Protein AF-A0A183CZS5-F1 (afdb_monomer_lite)

Secondary structure (DSSP, 8-state):
--HHHHHHHHHHHHHHGGG-S-EEEE--GGGHHHHHHHHHHHEET--S-EEEE--SS-TTSTT-THHHHHHHHHHHHHH----SEEEEETTEEEEGGG-EE--SSSS--EE-TTS--SEEESSSEEE-GGGS---SS----EE--------------TT--HHHHHHHH-

InterPro domains:
  IPR006034 Asparaginase/glutaminase-like [PIRSF001220] (1-166)
  IPR006034 Asparaginase/glutaminase-like [PS51732] (1-170)
  IPR006034 Asparaginase/glutaminase-like [PTHR11707] (1-168)
  IPR006034 Asparaginase/glutaminase-like [SM00870] (1-169)
  IPR027474 L-asparaginase, N-terminal [PF00710] (1-130)
  IPR027475 Asparaginase/glutaminase, active site 2 [PS00917] (22-32)
  IPR036152 Asparaginase/glutaminase-like superfamily [SSF53774] (1-166)
  IPR037152 L-asparaginase, N-terminal domain superfamily [G3DSA:3.40.50.1170] (1-148)

pLDDT: mean 95.43, std 3.82, range [72.31, 98.81]

Organism: NCBI:txid637853

Radius of gyration: 17.49 Å; chains: 1; bounding box: 46×47×40 Å

Sequence (170 aa):
MTFDDWIRIGTDIQKAYDWYDGFVVLHGTDTLAYTASALSFMFENLGKPVIITGAQIPVCETRSDGRDNLIGALIFAGSFDIPEVTVYFNNKLLRGNRSLKLDNSGLEAFDSPNMLPLAHMEISIKIMYESIYRSPTIQPFQVHENLCRNIGLLRIFPSISIDLVKKIFF

Structure (mmCIF, N/CA/C/O backbone):
data_AF-A0A183CZS5-F1
#
_entry.id   AF-A0A183CZS5-F1
#
loop_
_atom_site.group_PDB
_atom_site.id
_atom_site.type_symbol
_atom_site.label_atom_id
_atom_site.label_alt_id
_atom_site.label_comp_id
_atom_site.label_asym_id
_atom_site.label_entity_id
_atom_site.label_seq_id
_atom_site.pdbx_PDB_ins_code
_atom_site.Cartn_x
_atom_site.Cartn_y
_atom_site.Cartn_z
_atom_site.occupancy
_atom_site.B_iso_or_equiv
_atom_site.auth_seq_id
_atom_site.auth_comp_id
_atom_site.auth_asym_id
_atom_site.auth_atom_id
_atom_site.pdbx_PDB_model_num
ATOM 1 N N . MET A 1 1 ? -1.190 5.851 -10.519 1.00 88.81 1 MET A N 1
ATOM 2 C CA . MET A 1 1 ? -1.859 6.732 -9.541 1.00 88.81 1 MET A CA 1
ATOM 3 C C . MET A 1 1 ? -1.013 7.964 -9.290 1.00 88.81 1 MET A C 1
ATOM 5 O O . MET A 1 1 ? 0.202 7.890 -9.456 1.00 88.81 1 MET A O 1
ATOM 9 N N . THR A 1 2 ? -1.651 9.072 -8.931 1.00 93.44 2 THR A N 1
ATOM 10 C CA . THR A 1 2 ? -1.026 10.367 -8.623 1.00 93.44 2 THR A CA 1
ATOM 11 C C . THR A 1 2 ? -1.358 10.813 -7.192 1.00 93.44 2 THR A C 1
ATOM 13 O O . THR A 1 2 ? -2.058 10.114 -6.460 1.00 93.44 2 THR A O 1
ATOM 16 N N . PHE A 1 3 ? -0.878 11.998 -6.798 1.00 95.19 3 PHE A N 1
ATOM 17 C CA . PHE A 1 3 ? -1.187 12.620 -5.505 1.00 95.19 3 PHE A CA 1
ATOM 18 C C . PHE A 1 3 ? -2.692 12.742 -5.239 1.00 95.19 3 PHE A C 1
ATOM 20 O O . PHE A 1 3 ? -3.135 12.485 -4.124 1.00 95.19 3 PHE A O 1
ATOM 27 N N . ASP A 1 4 ? -3.478 13.097 -6.257 1.00 97.50 4 ASP A N 1
ATOM 28 C CA . ASP A 1 4 ? -4.919 13.315 -6.100 1.00 97.50 4 ASP A CA 1
ATOM 29 C C . ASP A 1 4 ? -5.659 11.999 -5.825 1.00 97.50 4 ASP A C 1
ATOM 31 O O . ASP A 1 4 ? -6.604 11.970 -5.037 1.00 97.50 4 ASP A O 1
ATOM 35 N N . ASP A 1 5 ? -5.187 10.888 -6.401 1.00 97.88 5 ASP A N 1
ATOM 36 C CA . ASP A 1 5 ? -5.733 9.562 -6.108 1.00 97.88 5 ASP A CA 1
ATOM 37 C C . ASP A 1 5 ? -5.451 9.152 -4.652 1.00 97.88 5 ASP A C 1
ATOM 39 O O . ASP A 1 5 ? -6.312 8.564 -3.996 1.00 97.88 5 ASP A O 1
ATOM 43 N N . TRP A 1 6 ? -4.261 9.470 -4.126 1.00 98.12 6 TRP A N 1
ATOM 44 C CA . TRP A 1 6 ? -3.912 9.207 -2.725 1.00 98.12 6 TRP A CA 1
ATOM 45 C C . TRP A 1 6 ? -4.751 10.046 -1.765 1.00 98.12 6 TRP A C 1
ATOM 47 O O . TRP A 1 6 ? -5.281 9.504 -0.798 1.00 98.12 6 TRP A O 1
ATOM 57 N N . ILE A 1 7 ? -4.930 11.338 -2.061 1.00 98.31 7 ILE A N 1
ATOM 58 C CA . ILE A 1 7 ? -5.813 12.239 -1.302 1.00 98.31 7 ILE A CA 1
ATOM 59 C C . ILE A 1 7 ? -7.246 11.707 -1.314 1.00 98.31 7 ILE A C 1
ATOM 61 O O . ILE A 1 7 ? -7.886 11.648 -0.265 1.00 98.31 7 ILE A O 1
ATOM 65 N N . ARG A 1 8 ? -7.740 11.234 -2.464 1.00 98.44 8 ARG A N 1
ATOM 66 C CA . ARG A 1 8 ? -9.068 10.616 -2.545 1.00 98.44 8 ARG A CA 1
ATOM 67 C C . ARG A 1 8 ? -9.186 9.403 -1.622 1.00 98.44 8 ARG A C 1
ATOM 69 O O . ARG A 1 8 ? -10.100 9.363 -0.810 1.00 98.44 8 ARG A O 1
ATOM 76 N N . ILE A 1 9 ? -8.244 8.457 -1.683 1.00 98.44 9 ILE A N 1
ATOM 77 C CA . ILE A 1 9 ? -8.260 7.282 -0.791 1.00 98.44 9 ILE A CA 1
ATOM 78 C C . ILE A 1 9 ? -8.223 7.711 0.679 1.00 98.44 9 ILE A C 1
ATOM 80 O O . ILE A 1 9 ? -8.997 7.205 1.490 1.00 98.44 9 ILE A O 1
ATOM 84 N N . GLY A 1 10 ? -7.335 8.645 1.027 1.00 98.31 10 GLY A N 1
ATOM 85 C CA . GLY A 1 10 ? -7.183 9.100 2.402 1.00 98.31 10 GLY A CA 1
ATOM 86 C C . GLY A 1 10 ? -8.435 9.777 2.949 1.00 98.31 10 GLY A C 1
ATOM 87 O O . GLY A 1 10 ? -8.875 9.454 4.049 1.00 98.31 10 GLY A O 1
ATOM 88 N N . THR A 1 11 ? -9.052 10.656 2.162 1.00 98.19 11 THR A N 1
ATOM 89 C CA . THR A 1 11 ? -10.291 11.347 2.546 1.00 98.19 11 THR A CA 1
ATOM 90 C C . THR A 1 11 ? -11.493 10.404 2.606 1.00 98.19 11 THR A C 1
ATOM 92 O O . THR A 1 11 ? -12.348 10.569 3.476 1.00 98.19 11 THR A O 1
ATOM 95 N N . ASP A 1 12 ? -11.566 9.390 1.742 1.00 98.44 12 ASP A N 1
ATOM 96 C CA . ASP A 1 12 ? -12.614 8.367 1.803 1.00 98.44 12 ASP A CA 1
ATOM 97 C C . ASP A 1 12 ? -12.495 7.521 3.082 1.00 98.44 12 ASP A C 1
ATOM 99 O O . ASP A 1 12 ? -13.493 7.313 3.775 1.00 98.44 12 ASP A O 1
ATOM 103 N N . ILE A 1 13 ? -11.274 7.114 3.454 1.00 98.50 13 ILE A N 1
ATOM 104 C CA . ILE A 1 13 ? -11.011 6.424 4.726 1.00 98.50 13 ILE A CA 1
ATOM 105 C C . ILE A 1 13 ? -11.345 7.331 5.913 1.00 98.50 13 ILE A C 1
ATOM 107 O O . ILE A 1 13 ? -11.999 6.878 6.847 1.00 98.50 13 ILE A O 1
ATOM 111 N N . GLN A 1 14 ? -10.969 8.612 5.874 1.00 98.25 14 GLN A N 1
ATOM 112 C CA . GLN A 1 14 ? -11.265 9.564 6.949 1.00 98.25 14 GLN A CA 1
ATOM 113 C C . GLN A 1 14 ? -12.767 9.717 7.200 1.00 98.25 14 GLN A C 1
ATOM 115 O O . GLN A 1 14 ? -13.206 9.665 8.346 1.00 98.25 14 GLN A O 1
ATOM 120 N N . LYS A 1 15 ? -13.573 9.850 6.140 1.00 98.31 15 LYS A N 1
ATOM 121 C CA . LYS A 1 15 ? -15.040 9.954 6.253 1.00 98.31 15 LYS A CA 1
ATOM 122 C C . LYS A 1 15 ? -15.670 8.695 6.845 1.00 98.31 15 LYS A C 1
ATOM 124 O O . LYS A 1 15 ? -16.675 8.780 7.544 1.00 98.31 15 LYS A O 1
ATOM 129 N N . ALA A 1 16 ? -15.095 7.537 6.540 1.00 98.12 16 ALA A N 1
ATOM 130 C CA . ALA A 1 16 ? -15.565 6.239 7.002 1.00 98.12 16 ALA A CA 1
ATOM 131 C C . ALA A 1 16 ? -14.935 5.815 8.342 1.00 98.12 16 ALA A C 1
ATOM 133 O O . ALA A 1 16 ? -15.291 4.762 8.870 1.00 98.12 16 ALA A O 1
ATOM 134 N N . TYR A 1 17 ? -14.013 6.607 8.900 1.0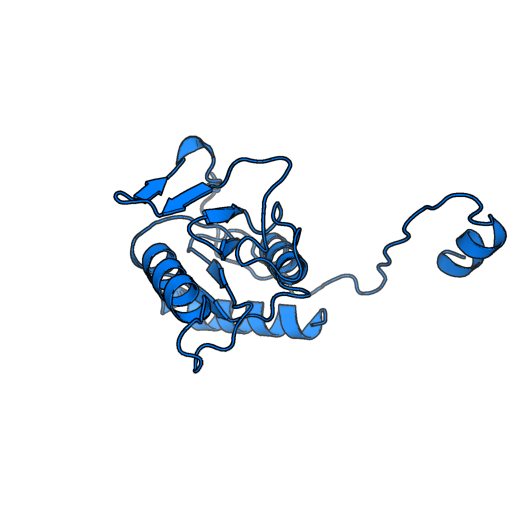0 97.94 17 TYR A N 1
ATOM 135 C CA . TYR A 1 17 ? -13.095 6.136 9.932 1.00 97.94 17 TYR A CA 1
ATOM 136 C C . TYR A 1 17 ? -13.803 5.641 11.189 1.00 97.94 17 TYR A C 1
ATOM 138 O O . TYR A 1 17 ? -13.448 4.589 11.703 1.00 97.94 17 TYR A O 1
ATOM 146 N N . ASP A 1 18 ? -14.847 6.332 11.644 1.00 97.25 18 ASP A N 1
ATOM 147 C CA . ASP A 1 18 ? -15.594 5.954 12.852 1.00 97.25 18 ASP A CA 1
ATOM 148 C C . ASP A 1 18 ? -16.589 4.801 12.634 1.00 97.25 18 ASP A C 1
ATOM 150 O O . ASP A 1 18 ? -17.093 4.233 13.598 1.00 97.25 18 ASP A O 1
ATOM 154 N N . TRP A 1 19 ? -16.859 4.430 11.380 1.00 97.94 19 TRP A N 1
ATOM 155 C CA . TRP A 1 19 ? -17.893 3.455 11.014 1.00 97.94 19 TRP A CA 1
ATOM 156 C C . TRP A 1 19 ? -17.357 2.032 10.830 1.00 97.94 19 TRP A C 1
ATOM 158 O O . TRP A 1 19 ? -18.142 1.087 10.823 1.00 97.94 19 TRP A O 1
ATOM 168 N N . TYR A 1 20 ? -16.042 1.875 10.661 1.00 97.94 20 TYR A N 1
ATOM 169 C CA . TYR A 1 20 ? -15.400 0.590 10.375 1.00 97.94 20 TYR A CA 1
ATOM 170 C C . TYR A 1 20 ? -14.178 0.371 11.260 1.00 97.94 20 TYR A C 1
ATOM 172 O O . TYR A 1 20 ? -13.485 1.322 11.612 1.00 97.94 20 TYR A O 1
ATOM 180 N N . ASP A 1 21 ? -13.880 -0.884 11.585 1.00 96.88 21 ASP A N 1
ATOM 181 C CA . ASP A 1 21 ? -12.744 -1.255 12.442 1.00 96.88 21 ASP A CA 1
ATOM 182 C C . ASP A 1 21 ? -11.424 -1.413 11.675 1.00 96.88 21 ASP A C 1
ATOM 184 O O . ASP A 1 21 ? -10.353 -1.362 12.272 1.00 96.88 21 ASP A O 1
ATOM 188 N N . GLY A 1 22 ? -11.487 -1.538 10.349 1.00 98.06 22 GLY A N 1
ATOM 189 C CA . GLY A 1 22 ? -10.334 -1.709 9.475 1.00 98.06 22 GLY A CA 1
ATOM 190 C C . GLY A 1 22 ? -10.689 -1.463 8.012 1.00 98.06 22 GLY A C 1
ATOM 191 O O . GLY A 1 22 ? -11.862 -1.449 7.633 1.00 98.06 22 GLY A O 1
ATOM 192 N N . PHE A 1 23 ? -9.669 -1.269 7.180 1.00 98.75 23 PHE A N 1
ATOM 193 C CA . PHE A 1 23 ? -9.824 -0.898 5.776 1.00 98.75 23 PHE A CA 1
ATOM 194 C C . PHE A 1 23 ? -9.003 -1.815 4.878 1.00 98.75 23 PHE A C 1
ATOM 196 O O . PHE A 1 23 ? -7.835 -2.086 5.153 1.00 98.75 23 PHE A O 1
ATOM 203 N N . VAL A 1 24 ? -9.594 -2.237 3.760 1.00 98.75 24 VAL A N 1
ATOM 204 C CA . VAL A 1 24 ? -8.882 -2.921 2.676 1.00 98.75 24 VAL A CA 1
ATOM 205 C C . VAL A 1 24 ? -8.954 -2.060 1.421 1.00 98.75 24 VAL A C 1
ATOM 207 O O . VAL A 1 24 ? -10.038 -1.681 0.982 1.00 98.75 24 VAL A O 1
ATOM 210 N N . VAL A 1 25 ? -7.797 -1.759 0.833 1.00 98.62 25 VAL A N 1
ATOM 211 C CA . VAL A 1 25 ? -7.670 -0.968 -0.394 1.00 98.62 25 VAL A CA 1
ATOM 212 C C . VAL A 1 25 ? -7.193 -1.877 -1.520 1.00 98.62 25 VAL A C 1
ATOM 214 O O . VAL A 1 25 ? -6.049 -2.334 -1.527 1.00 98.62 25 VAL A O 1
ATOM 217 N N . LEU A 1 26 ? -8.071 -2.124 -2.492 1.00 98.00 26 LEU A N 1
ATOM 218 C CA . LEU A 1 26 ? -7.714 -2.835 -3.717 1.00 98.00 26 LEU A CA 1
ATOM 219 C C . LEU A 1 26 ? -6.939 -1.911 -4.655 1.00 98.00 26 LEU A C 1
ATOM 221 O O . LEU A 1 26 ? -7.385 -0.806 -4.962 1.00 98.00 26 LEU A O 1
ATOM 225 N N . HIS A 1 27 ? -5.782 -2.370 -5.120 1.00 98.06 27 HIS A N 1
ATOM 226 C CA . HIS A 1 27 ? -4.851 -1.543 -5.872 1.00 98.06 27 HIS A CA 1
ATOM 227 C C . HIS A 1 27 ? -4.074 -2.363 -6.920 1.00 98.06 27 HIS A C 1
ATOM 229 O O . HIS A 1 27 ? -3.724 -3.520 -6.697 1.00 98.06 27 HIS A O 1
ATOM 235 N N . GLY A 1 28 ? -3.759 -1.758 -8.072 1.00 96.19 28 GLY A N 1
ATOM 236 C CA . GLY A 1 28 ? -2.907 -2.376 -9.102 1.00 96.19 28 GLY A CA 1
ATOM 237 C C . GLY A 1 28 ? -1.437 -2.474 -8.670 1.00 96.19 28 GLY A C 1
ATOM 238 O O . GLY A 1 28 ? -0.924 -1.577 -8.007 1.00 96.19 28 GLY A O 1
ATOM 239 N N . THR A 1 29 ? -0.715 -3.534 -9.030 1.00 96.56 29 THR A N 1
ATOM 240 C CA . THR A 1 29 ? 0.595 -3.814 -8.408 1.00 96.56 29 THR A CA 1
ATOM 241 C C . THR A 1 29 ? 1.691 -2.795 -8.757 1.00 96.56 29 THR A C 1
ATOM 243 O O . THR A 1 29 ? 2.572 -2.549 -7.940 1.00 96.56 29 THR A O 1
ATOM 246 N N . ASP A 1 30 ? 1.629 -2.134 -9.915 1.00 95.81 30 ASP A N 1
ATOM 247 C CA . ASP A 1 30 ? 2.714 -1.275 -10.426 1.00 95.81 30 ASP A CA 1
ATOM 248 C C . ASP A 1 30 ? 3.103 -0.105 -9.517 1.00 95.81 30 ASP A C 1
ATOM 250 O O . ASP A 1 30 ? 4.286 0.202 -9.380 1.00 95.81 30 ASP A O 1
ATOM 254 N N . THR A 1 31 ? 2.130 0.537 -8.866 1.00 97.00 31 THR A N 1
ATOM 255 C CA . THR A 1 31 ? 2.390 1.666 -7.951 1.00 97.00 31 THR A CA 1
ATOM 256 C C . THR A 1 31 ? 1.903 1.404 -6.530 1.00 97.00 31 THR A C 1
ATOM 258 O O . THR A 1 31 ? 1.765 2.341 -5.749 1.00 97.00 31 THR A O 1
ATOM 261 N N . LEU A 1 32 ? 1.639 0.142 -6.179 1.00 98.12 32 LEU A N 1
ATOM 262 C CA . LEU A 1 32 ? 1.081 -0.238 -4.879 1.00 98.12 32 LEU A CA 1
ATOM 263 C C . LEU A 1 32 ? 1.989 0.196 -3.723 1.00 98.12 32 LEU A C 1
ATOM 265 O O . LEU A 1 32 ? 1.523 0.850 -2.795 1.00 98.12 32 LEU A O 1
ATOM 269 N N . ALA A 1 33 ? 3.292 -0.085 -3.817 1.00 97.81 33 ALA A N 1
ATOM 270 C CA . ALA A 1 33 ? 4.268 0.299 -2.792 1.00 97.81 33 ALA A CA 1
ATOM 271 C C . ALA A 1 33 ? 4.372 1.829 -2.612 1.00 97.81 33 ALA A C 1
ATOM 273 O O . ALA A 1 33 ? 4.520 2.317 -1.489 1.00 97.81 33 ALA A O 1
ATOM 274 N N . TYR A 1 34 ? 4.230 2.596 -3.701 1.00 97.31 34 TYR A N 1
ATOM 275 C CA . TYR A 1 34 ? 4.185 4.061 -3.644 1.00 97.31 34 TYR A CA 1
ATOM 276 C C . TYR A 1 34 ? 2.947 4.548 -2.892 1.00 97.31 34 TYR A C 1
ATOM 278 O O . TYR A 1 34 ? 3.074 5.369 -1.988 1.00 97.31 34 TYR A O 1
ATOM 286 N N . THR A 1 35 ? 1.768 4.007 -3.210 1.00 98.38 35 THR A N 1
ATOM 287 C CA . THR A 1 35 ? 0.518 4.340 -2.513 1.00 98.38 35 THR A CA 1
ATOM 288 C C . THR A 1 35 ? 0.576 3.953 -1.035 1.00 98.38 35 THR A C 1
ATOM 290 O O . THR A 1 35 ? 0.214 4.760 -0.185 1.00 98.38 35 THR A O 1
ATOM 293 N N . ALA A 1 36 ? 1.096 2.767 -0.706 1.00 98.56 36 ALA A N 1
ATOM 294 C CA . ALA A 1 36 ? 1.266 2.325 0.679 1.00 98.56 36 ALA A CA 1
ATOM 295 C C . ALA A 1 36 ? 2.176 3.263 1.479 1.00 98.56 36 ALA A C 1
ATOM 297 O O . ALA A 1 36 ? 1.873 3.615 2.619 1.00 98.56 36 ALA A O 1
ATOM 298 N N . SER A 1 37 ? 3.269 3.709 0.860 1.00 98.31 37 SER A N 1
ATOM 299 C CA . SER A 1 37 ? 4.188 4.667 1.470 1.00 98.31 37 SER A CA 1
ATOM 300 C C . SER A 1 37 ? 3.539 6.040 1.645 1.00 98.31 37 SER A C 1
ATOM 302 O O . SER A 1 37 ? 3.614 6.604 2.731 1.00 98.31 37 SER A O 1
ATOM 304 N N . ALA A 1 38 ? 2.868 6.561 0.614 1.00 98.00 38 ALA A N 1
ATOM 305 C CA . ALA A 1 38 ? 2.195 7.856 0.667 1.00 98.00 38 ALA A CA 1
ATOM 306 C C . ALA A 1 38 ? 1.134 7.891 1.775 1.00 98.00 38 ALA A C 1
ATOM 308 O O . ALA A 1 38 ? 1.192 8.758 2.644 1.00 98.00 38 ALA A O 1
ATOM 309 N N . LEU A 1 39 ? 0.234 6.902 1.810 1.00 98.56 39 LEU A N 1
ATOM 310 C CA . LEU A 1 39 ? -0.801 6.810 2.840 1.00 98.56 39 LEU A CA 1
ATOM 311 C C . LEU A 1 39 ? -0.201 6.657 4.242 1.00 98.56 39 LEU A C 1
ATOM 313 O O . LEU A 1 39 ? -0.702 7.267 5.177 1.00 98.56 39 LEU A O 1
ATOM 317 N N . SER A 1 40 ? 0.908 5.923 4.394 1.00 98.31 40 SER A N 1
ATOM 318 C CA . SER A 1 40 ? 1.596 5.805 5.686 1.00 98.31 40 SER A CA 1
ATOM 319 C C . SER A 1 40 ? 2.084 7.144 6.245 1.00 98.31 40 SER A C 1
ATOM 321 O O . SER A 1 40 ? 2.175 7.261 7.462 1.00 98.31 40 SER A O 1
ATOM 323 N N . PHE A 1 41 ? 2.442 8.111 5.397 1.00 97.50 41 PHE A N 1
ATOM 324 C CA . PHE A 1 41 ? 2.821 9.458 5.839 1.00 97.50 41 PHE A CA 1
ATOM 325 C C . PHE A 1 41 ? 1.620 10.395 5.948 1.00 97.50 41 PHE A C 1
ATOM 327 O O . PHE A 1 41 ? 1.627 11.300 6.775 1.00 97.50 41 PHE A O 1
ATOM 334 N N . MET A 1 42 ? 0.597 10.197 5.116 1.00 98.19 42 MET A N 1
ATOM 335 C CA . MET A 1 42 ? -0.629 10.988 5.179 1.00 98.19 42 MET A CA 1
ATOM 336 C C . MET A 1 42 ? -1.441 10.696 6.441 1.00 98.19 42 MET A C 1
ATOM 338 O O . MET A 1 42 ? -2.129 11.588 6.923 1.00 98.19 42 MET A O 1
ATOM 342 N N . PHE A 1 43 ? -1.394 9.461 6.939 1.00 97.75 43 PHE A N 1
ATOM 343 C CA . PHE A 1 43 ? -2.181 8.981 8.070 1.00 97.75 43 PHE A CA 1
ATOM 344 C C . PHE A 1 43 ? -1.460 9.214 9.389 1.00 97.75 43 PHE A C 1
ATOM 346 O O . PHE A 1 43 ? -0.701 8.374 9.871 1.00 97.75 43 PHE A O 1
ATOM 353 N N . GLU A 1 44 ? -1.736 10.364 9.988 1.00 96.25 44 GLU A N 1
ATOM 354 C CA . GLU A 1 44 ? -1.239 10.710 11.309 1.00 96.25 44 GLU A CA 1
ATOM 355 C C . GLU A 1 44 ? -2.161 10.127 12.384 1.00 96.25 44 GLU A C 1
ATOM 357 O O . GLU A 1 44 ? -3.389 10.203 12.288 1.00 96.25 44 GLU A O 1
ATOM 362 N N . ASN A 1 45 ? -1.565 9.536 13.423 1.00 95.62 45 ASN A N 1
ATOM 363 C CA . ASN A 1 45 ? -2.287 8.881 14.521 1.00 95.62 45 ASN A CA 1
ATOM 364 C C . ASN A 1 45 ? -3.255 7.787 14.037 1.00 95.62 45 ASN A C 1
ATOM 366 O O . ASN A 1 45 ? -4.357 7.631 14.566 1.00 95.62 45 ASN A O 1
ATOM 370 N N . LEU A 1 46 ? -2.846 7.027 13.015 1.00 96.38 46 LEU A N 1
ATOM 371 C CA . LEU A 1 46 ? -3.587 5.849 12.582 1.00 96.38 46 LEU A CA 1
ATOM 372 C C . LEU A 1 46 ? -3.705 4.862 13.750 1.00 96.38 46 LEU A C 1
ATOM 374 O O . LEU A 1 46 ? -2.724 4.533 14.410 1.00 96.38 46 LEU A O 1
ATOM 378 N N . GLY A 1 47 ? -4.929 4.412 13.998 1.00 95.75 47 GLY A N 1
ATOM 379 C CA . GLY A 1 47 ? -5.291 3.505 15.088 1.00 95.75 47 GLY A CA 1
ATOM 380 C C . GLY A 1 47 ? -6.027 2.254 14.613 1.00 95.75 47 GLY A C 1
ATOM 381 O O . GLY A 1 47 ? -6.492 1.484 15.443 1.00 95.75 47 GLY A O 1
ATOM 382 N N . LYS A 1 48 ? -6.168 2.070 13.296 1.00 96.69 48 LYS A N 1
ATOM 383 C CA . LYS A 1 48 ? -6.902 0.969 12.659 1.00 96.69 48 LYS A CA 1
ATOM 384 C C . LYS A 1 48 ? -6.073 0.376 11.517 1.00 96.69 48 LYS A C 1
ATOM 386 O O . LYS A 1 48 ? -5.332 1.128 10.877 1.00 96.69 48 LYS A O 1
ATOM 391 N N . PRO A 1 49 ? -6.182 -0.931 11.229 1.00 98.12 49 PRO A N 1
ATOM 392 C CA . PRO A 1 49 ? -5.472 -1.541 10.114 1.00 98.12 49 PRO A CA 1
ATOM 393 C C . PRO A 1 49 ? -5.954 -0.989 8.775 1.00 98.12 49 PRO A C 1
ATOM 395 O O . PRO A 1 49 ? -7.150 -0.979 8.480 1.00 98.12 49 PRO A O 1
ATOM 398 N N . VAL A 1 50 ? -5.003 -0.574 7.938 1.00 98.69 50 VAL A N 1
ATOM 399 C CA . VAL A 1 50 ? -5.247 -0.248 6.531 1.00 98.69 50 VAL A CA 1
ATOM 400 C C . VAL A 1 50 ? -4.389 -1.170 5.683 1.00 98.69 50 VAL A C 1
ATOM 402 O O . VAL A 1 50 ? -3.163 -1.076 5.685 1.00 98.69 50 VAL A O 1
ATOM 405 N N . ILE A 1 51 ? -5.027 -2.073 4.948 1.00 98.81 51 ILE A N 1
ATOM 406 C CA . ILE A 1 51 ? -4.340 -3.132 4.212 1.00 98.81 51 ILE A CA 1
ATOM 407 C C . ILE A 1 51 ? -4.519 -2.907 2.726 1.00 98.81 51 ILE A C 1
ATOM 409 O O . ILE A 1 51 ? -5.624 -2.964 2.193 1.00 98.81 51 ILE A O 1
ATOM 413 N N . ILE A 1 52 ? -3.414 -2.659 2.041 1.00 98.75 52 ILE A N 1
ATOM 414 C CA . ILE A 1 52 ? -3.391 -2.525 0.593 1.00 98.75 52 ILE A CA 1
ATOM 415 C C . ILE A 1 52 ? -3.065 -3.885 -0.003 1.00 98.75 52 ILE A C 1
ATOM 417 O O . ILE A 1 52 ? -2.105 -4.548 0.395 1.00 98.75 52 ILE A O 1
ATOM 421 N N . THR A 1 53 ? -3.861 -4.310 -0.971 1.00 98.50 53 THR A N 1
ATOM 422 C CA . THR A 1 53 ? -3.632 -5.572 -1.666 1.00 98.50 53 THR A CA 1
ATOM 423 C C . THR A 1 53 ? -4.013 -5.464 -3.136 1.00 98.50 53 THR A C 1
ATOM 425 O O . THR A 1 53 ? -4.592 -4.475 -3.586 1.00 98.50 53 THR A O 1
ATOM 428 N N . GLY A 1 54 ? -3.648 -6.479 -3.904 1.00 96.81 54 GLY A N 1
ATOM 429 C CA . GLY A 1 54 ? -3.879 -6.547 -5.336 1.00 96.81 54 GLY A CA 1
ATOM 430 C C . GLY A 1 54 ? -3.709 -7.972 -5.837 1.00 96.81 54 GLY A C 1
ATOM 431 O O . GLY A 1 54 ? -3.720 -8.926 -5.061 1.00 96.81 54 GLY A O 1
ATOM 432 N N . ALA A 1 55 ? -3.535 -8.113 -7.144 1.00 96.88 55 ALA A N 1
ATOM 433 C CA . ALA A 1 55 ? -3.305 -9.401 -7.779 1.00 96.88 55 ALA A CA 1
ATOM 434 C C . ALA A 1 55 ? -2.431 -9.221 -9.018 1.00 96.88 55 ALA A C 1
ATOM 436 O O . ALA A 1 55 ? -2.533 -8.194 -9.694 1.00 96.88 55 ALA A O 1
ATOM 437 N N . GLN A 1 56 ? -1.607 -10.219 -9.325 1.00 93.94 56 GLN A N 1
ATOM 438 C CA . GLN A 1 56 ? -0.924 -10.305 -10.619 1.00 93.94 56 GLN A CA 1
ATOM 439 C C . GLN A 1 56 ? -1.851 -10.889 -11.689 1.00 93.94 56 GLN A C 1
ATOM 441 O O . GLN A 1 56 ? -1.766 -10.525 -12.860 1.00 93.94 56 GLN A O 1
ATOM 446 N N . ILE A 1 57 ? -2.768 -11.769 -11.282 1.00 93.75 57 ILE A N 1
ATOM 447 C CA . ILE A 1 57 ? -3.745 -12.409 -12.157 1.00 93.75 57 ILE A CA 1
ATOM 448 C C . ILE A 1 57 ? -5.149 -11.906 -11.779 1.00 93.75 57 ILE A C 1
ATOM 450 O O . ILE A 1 57 ? -5.522 -11.987 -10.606 1.00 93.75 57 ILE A O 1
ATOM 454 N N . PRO A 1 58 ? -5.974 -11.435 -12.734 1.00 92.06 58 PRO A N 1
ATOM 455 C CA . PRO A 1 58 ? -7.329 -10.956 -12.452 1.00 92.06 58 PRO A CA 1
ATOM 456 C C . PRO A 1 58 ? -8.171 -11.950 -11.639 1.00 92.06 58 PRO A C 1
ATOM 458 O O . PRO A 1 58 ? -8.162 -13.144 -11.917 1.00 92.06 58 PRO A O 1
ATOM 461 N N . VAL A 1 59 ? -8.947 -11.459 -10.666 1.00 90.06 59 VAL A N 1
ATOM 462 C CA . VAL A 1 59 ? -9.698 -12.289 -9.691 1.00 90.06 59 VAL A CA 1
ATOM 463 C C . VAL A 1 59 ? -10.707 -13.267 -10.319 1.00 90.06 59 VAL A C 1
ATOM 465 O O . VAL A 1 59 ? -11.071 -14.286 -9.719 1.00 90.06 59 VAL A O 1
ATOM 468 N N . CYS A 1 60 ? -11.168 -12.962 -11.534 1.00 89.44 60 CYS A N 1
ATOM 469 C CA . CYS A 1 60 ? -12.080 -13.801 -12.305 1.00 89.44 60 CYS A CA 1
ATOM 470 C C . CYS A 1 60 ? -11.414 -15.069 -12.861 1.00 89.44 60 CYS A C 1
ATOM 472 O O . CYS A 1 60 ? -12.115 -16.044 -13.128 1.00 89.44 60 CYS A O 1
ATOM 474 N N . GLU A 1 61 ? -10.087 -15.095 -12.978 1.00 91.19 61 GLU A N 1
ATOM 475 C CA . GLU A 1 61 ? -9.343 -16.240 -13.496 1.00 91.19 61 GLU A CA 1
ATOM 476 C C . GLU A 1 61 ? -9.229 -17.363 -12.459 1.00 91.19 61 GLU A C 1
ATOM 478 O O . GLU A 1 61 ? -9.103 -17.135 -11.254 1.00 91.19 61 GLU A O 1
ATOM 483 N N . THR A 1 62 ? -9.229 -18.615 -12.925 1.00 88.44 62 THR A N 1
ATOM 484 C CA . THR A 1 62 ? -9.210 -19.796 -12.041 1.00 88.44 62 THR A CA 1
ATOM 485 C C . THR A 1 62 ? -7.935 -19.897 -11.207 1.00 88.44 62 THR A C 1
ATOM 487 O O . THR A 1 62 ? -7.977 -20.369 -10.078 1.00 88.44 62 THR A O 1
ATOM 490 N N . ARG A 1 63 ? -6.802 -19.453 -11.758 1.00 90.19 63 ARG A N 1
ATOM 491 C CA . ARG A 1 63 ? -5.481 -19.527 -11.114 1.00 90.19 63 ARG A CA 1
ATOM 492 C C . ARG A 1 63 ? -5.081 -18.215 -10.427 1.00 90.19 63 ARG A C 1
ATOM 494 O O . ARG A 1 63 ? -3.893 -17.968 -10.259 1.00 90.19 63 ARG A O 1
ATOM 501 N N . SER A 1 64 ? -6.050 -17.354 -10.117 1.00 91.12 64 SER A N 1
ATOM 502 C CA . SER A 1 64 ? -5.782 -16.021 -9.579 1.00 91.12 64 SER A CA 1
ATOM 503 C C . SER A 1 64 ? -5.267 -16.051 -8.141 1.00 91.12 64 SER A C 1
ATOM 505 O O . SER A 1 64 ? -5.882 -16.667 -7.276 1.00 91.12 64 SER A O 1
ATOM 507 N N . ASP A 1 65 ? -4.203 -15.290 -7.887 1.00 94.00 65 ASP A N 1
ATOM 508 C CA . ASP A 1 65 ? -3.714 -14.932 -6.552 1.00 94.00 65 ASP A CA 1
ATOM 509 C C . ASP A 1 65 ? -4.611 -13.899 -5.850 1.00 94.00 65 ASP A C 1
ATOM 511 O O . ASP A 1 65 ? -4.577 -13.754 -4.630 1.00 94.00 65 ASP A O 1
ATOM 515 N N . GLY A 1 66 ? -5.463 -13.197 -6.602 1.00 94.62 66 GLY A N 1
ATOM 516 C CA . GLY A 1 66 ? -6.310 -12.126 -6.085 1.00 94.62 66 GLY A CA 1
ATOM 517 C C . GLY A 1 66 ? -7.345 -12.578 -5.061 1.00 94.62 66 GLY A C 1
ATOM 518 O O . GLY A 1 66 ? -7.704 -11.796 -4.184 1.00 94.62 66 GLY A O 1
ATOM 519 N N . ARG A 1 67 ? -7.817 -13.829 -5.138 1.00 94.62 67 ARG A N 1
ATOM 520 C CA . ARG A 1 67 ? -8.769 -14.375 -4.155 1.00 94.62 67 ARG A CA 1
ATOM 521 C C . ARG A 1 67 ? -8.102 -14.552 -2.797 1.00 94.62 67 ARG A C 1
ATOM 523 O O . ARG A 1 67 ? -8.617 -14.045 -1.804 1.00 94.62 67 ARG A O 1
ATOM 530 N N . ASP A 1 68 ? -6.945 -15.203 -2.780 1.00 94.81 68 ASP A N 1
ATOM 531 C CA . ASP A 1 68 ? -6.192 -15.473 -1.555 1.00 94.81 68 ASP A CA 1
ATOM 532 C C . ASP A 1 68 ? -5.669 -14.171 -0.939 1.00 94.81 68 ASP A C 1
ATOM 534 O O . ASP A 1 68 ? -5.812 -13.947 0.264 1.00 94.81 68 ASP A O 1
ATOM 538 N N . ASN A 1 69 ? -5.165 -13.259 -1.777 1.00 97.75 69 ASN A N 1
ATOM 539 C CA . ASN A 1 69 ? -4.735 -11.928 -1.358 1.00 97.75 69 ASN A CA 1
ATOM 540 C C . ASN A 1 69 ? -5.883 -11.124 -0.718 1.00 97.75 69 ASN A C 1
ATOM 542 O O . ASN A 1 69 ? -5.716 -10.557 0.362 1.00 97.75 69 ASN A O 1
ATOM 546 N N . LEU A 1 70 ? -7.071 -11.103 -1.333 1.00 97.38 70 LEU A N 1
ATOM 547 C CA . LEU A 1 70 ? -8.226 -10.394 -0.779 1.00 97.38 70 LEU A CA 1
ATOM 548 C C . LEU A 1 70 ? -8.713 -11.017 0.535 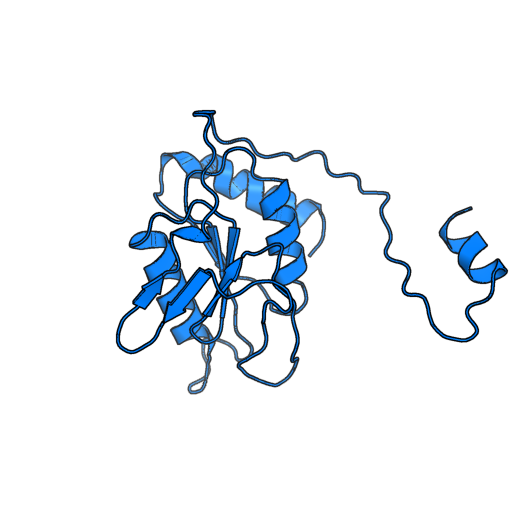1.00 97.38 70 LEU A C 1
ATOM 550 O O . LEU A 1 70 ? -8.968 -10.293 1.496 1.00 97.38 70 LEU A O 1
ATOM 554 N N . ILE A 1 71 ? -8.827 -12.345 0.595 1.00 97.00 71 ILE A N 1
ATOM 555 C CA . ILE A 1 71 ? -9.264 -13.048 1.807 1.00 97.00 71 ILE A CA 1
ATOM 556 C C . ILE A 1 71 ? -8.284 -12.782 2.952 1.00 97.00 71 ILE A C 1
ATOM 558 O O . ILE A 1 71 ? -8.712 -12.398 4.039 1.00 97.00 71 ILE A O 1
ATOM 562 N N . GLY A 1 72 ? -6.979 -12.920 2.713 1.00 97.88 72 GLY A N 1
ATOM 563 C CA . GLY A 1 72 ? -5.971 -12.653 3.734 1.00 97.88 72 GLY A CA 1
ATOM 564 C C . GLY A 1 72 ? -5.976 -11.193 4.193 1.00 97.88 72 GLY A C 1
ATOM 565 O O . GLY A 1 72 ? -5.930 -10.935 5.395 1.00 97.88 72 GLY A O 1
ATOM 566 N N . ALA A 1 73 ? -6.141 -10.234 3.276 1.00 98.38 73 ALA A N 1
ATOM 567 C CA . ALA A 1 73 ? -6.279 -8.824 3.636 1.00 98.38 73 ALA A CA 1
ATOM 568 C C . ALA A 1 73 ? -7.518 -8.564 4.512 1.00 98.38 73 ALA A C 1
ATOM 570 O O . ALA A 1 73 ? -7.427 -7.848 5.504 1.00 98.38 73 ALA A O 1
ATOM 571 N N . LEU A 1 74 ? -8.664 -9.179 4.208 1.00 98.31 74 LEU A N 1
ATOM 572 C CA . LEU A 1 74 ? -9.866 -9.064 5.042 1.00 98.31 74 LEU A CA 1
ATOM 573 C C . LEU A 1 74 ? -9.673 -9.692 6.429 1.00 98.31 74 LEU A C 1
ATOM 575 O O . LEU A 1 74 ? -10.094 -9.108 7.425 1.00 98.31 74 LEU A O 1
ATOM 579 N N . ILE A 1 75 ? -9.005 -10.848 6.509 1.00 98.00 75 ILE A N 1
ATOM 580 C CA . ILE A 1 75 ? -8.682 -11.504 7.784 1.00 98.00 75 ILE A CA 1
ATOM 581 C C . ILE A 1 75 ? -7.821 -10.581 8.648 1.00 98.00 75 ILE A C 1
ATOM 583 O O . ILE A 1 75 ? -8.149 -10.363 9.816 1.00 98.00 75 ILE A O 1
ATOM 587 N N . PHE A 1 76 ? -6.757 -10.003 8.079 1.00 98.19 76 PHE A N 1
ATOM 588 C CA . PHE A 1 76 ? -5.887 -9.092 8.817 1.00 98.19 76 PHE A CA 1
ATOM 589 C C . PHE A 1 76 ? -6.605 -7.809 9.244 1.00 98.19 76 PHE A C 1
ATOM 591 O O . PHE A 1 76 ? -6.439 -7.387 10.384 1.00 98.19 76 PHE A O 1
ATOM 598 N N . ALA A 1 77 ? -7.441 -7.232 8.378 1.00 98.12 77 ALA A N 1
ATOM 599 C CA . ALA A 1 77 ? -8.165 -6.001 8.682 1.00 98.12 77 ALA A CA 1
ATOM 600 C C . ALA A 1 77 ? -9.266 -6.196 9.737 1.00 98.12 77 ALA A C 1
ATOM 602 O O . ALA A 1 77 ? -9.538 -5.278 10.503 1.00 98.12 77 ALA A O 1
ATOM 603 N N . GLY A 1 78 ? -9.908 -7.369 9.771 1.00 97.00 78 GLY A N 1
ATOM 604 C CA . GLY A 1 78 ? -11.033 -7.643 10.670 1.00 97.00 78 GLY A CA 1
ATOM 605 C C . GLY A 1 78 ? -10.666 -8.340 11.980 1.00 97.00 78 GLY A C 1
ATOM 606 O O . GLY A 1 78 ? -11.432 -8.265 12.935 1.00 97.00 78 GLY A O 1
ATOM 607 N N . SER A 1 79 ? -9.529 -9.042 12.037 1.00 96.19 79 SER A N 1
ATOM 608 C CA . SER A 1 79 ? -9.201 -9.909 13.184 1.00 96.19 79 SER A CA 1
ATOM 609 C C . SER A 1 79 ? -8.021 -9.425 14.024 1.00 96.19 79 SER A C 1
ATOM 611 O O . SER A 1 79 ? -7.804 -9.962 15.109 1.00 96.19 79 SER A O 1
ATOM 613 N N . PHE A 1 80 ? -7.234 -8.457 13.542 1.00 96.00 80 PHE A N 1
ATOM 614 C CA . PHE A 1 80 ? -5.982 -8.077 14.191 1.00 96.00 80 PHE A CA 1
ATOM 615 C C . PHE A 1 80 ? -5.822 -6.566 14.327 1.00 96.00 80 PHE A C 1
ATOM 617 O O . PHE A 1 80 ? -5.995 -5.802 13.382 1.00 96.00 80 PHE A O 1
ATOM 624 N N . ASP A 1 81 ? -5.407 -6.150 15.519 1.00 94.25 81 ASP A N 1
ATOM 625 C CA . ASP A 1 81 ? -5.104 -4.759 15.835 1.00 94.25 81 ASP A CA 1
ATOM 626 C C . ASP A 1 81 ? -3.668 -4.409 15.405 1.00 94.25 81 ASP A C 1
ATOM 628 O O . ASP A 1 81 ? -2.705 -4.550 16.169 1.00 94.25 81 ASP A O 1
ATOM 632 N N . ILE A 1 82 ? -3.531 -4.014 14.137 1.00 97.12 82 ILE A N 1
ATOM 633 C CA . ILE A 1 82 ? -2.276 -3.587 13.506 1.00 97.12 82 ILE A CA 1
ATOM 634 C C . ILE A 1 82 ? -2.491 -2.166 12.962 1.00 97.12 82 ILE A C 1
ATOM 636 O O . ILE A 1 82 ? -2.916 -2.029 11.817 1.00 97.12 82 ILE A O 1
ATOM 640 N N . PRO A 1 83 ? -2.241 -1.104 13.750 1.00 96.81 83 PRO A N 1
ATOM 641 C CA . PRO A 1 83 ? -2.592 0.278 13.402 1.00 96.81 83 PRO A CA 1
ATOM 642 C C . PRO A 1 83 ? -1.606 0.905 12.399 1.00 96.81 83 PRO A C 1
ATOM 644 O O . PRO A 1 83 ? -0.992 1.940 12.644 1.00 96.81 83 PRO A O 1
ATOM 647 N N . GLU A 1 84 ? -1.420 0.251 11.255 1.00 98.25 84 GLU A N 1
ATOM 648 C CA . GLU A 1 84 ? -0.463 0.638 10.224 1.00 98.25 84 GLU A CA 1
ATOM 649 C C . GLU A 1 84 ? -1.054 0.509 8.821 1.00 98.25 84 GLU A C 1
ATOM 651 O O . GLU A 1 84 ? -1.934 -0.316 8.558 1.00 98.25 84 GLU A O 1
ATOM 656 N N . VAL A 1 85 ? -0.495 1.284 7.887 1.00 98.62 85 VAL A N 1
ATOM 657 C CA . VAL A 1 85 ? -0.667 1.013 6.459 1.00 98.62 85 VAL A CA 1
ATOM 658 C C . VAL A 1 85 ? 0.249 -0.143 6.080 1.00 98.62 85 VAL A C 1
ATOM 660 O O . VAL A 1 85 ? 1.475 -0.046 6.173 1.00 98.62 85 VAL A O 1
ATOM 663 N N . THR A 1 86 ? -0.344 -1.242 5.636 1.00 98.75 86 THR A N 1
ATOM 664 C CA . THR A 1 86 ? 0.352 -2.488 5.313 1.00 98.75 86 THR A CA 1
ATOM 665 C C . THR A 1 86 ? 0.077 -2.922 3.883 1.00 98.75 86 THR A C 1
ATOM 667 O O . THR A 1 86 ? -0.885 -2.487 3.252 1.00 98.75 86 THR A O 1
ATOM 670 N N . VAL A 1 87 ? 0.952 -3.772 3.354 1.00 98.81 87 VAL A N 1
ATOM 671 C CA . VAL A 1 87 ? 0.762 -4.453 2.075 1.00 98.81 87 VAL A CA 1
ATOM 672 C C . VAL A 1 87 ? 0.627 -5.935 2.351 1.00 98.81 87 VAL A C 1
ATOM 674 O O . VAL A 1 87 ? 1.533 -6.531 2.931 1.00 98.81 87 VAL A O 1
ATOM 677 N N . TYR A 1 88 ? -0.483 -6.526 1.928 1.00 98.56 88 TYR A N 1
ATOM 678 C CA . TYR A 1 88 ? -0.678 -7.965 2.021 1.00 98.56 88 TYR A CA 1
ATOM 679 C C . TYR A 1 88 ? -0.557 -8.609 0.643 1.00 98.56 88 TYR A C 1
ATOM 681 O O . TYR A 1 88 ? -1.316 -8.272 -0.270 1.00 98.56 88 TYR A O 1
ATOM 689 N N . PHE A 1 89 ? 0.409 -9.515 0.493 1.00 97.75 89 PHE A N 1
ATOM 690 C CA . PHE A 1 89 ? 0.657 -10.234 -0.755 1.00 97.75 89 PHE A CA 1
ATOM 691 C C . PHE A 1 89 ? 1.339 -11.572 -0.478 1.00 97.75 89 PHE A C 1
ATOM 693 O O . PHE A 1 89 ? 2.276 -11.624 0.322 1.00 97.75 89 PHE A O 1
ATOM 700 N N . ASN A 1 90 ? 0.902 -12.634 -1.162 1.00 96.19 90 ASN A N 1
ATOM 701 C CA . ASN A 1 90 ? 1.534 -13.958 -1.121 1.00 96.19 90 ASN A CA 1
ATOM 702 C C . ASN A 1 90 ? 1.867 -14.407 0.316 1.00 96.19 90 ASN A C 1
ATOM 704 O O . ASN A 1 90 ? 3.024 -14.627 0.676 1.00 96.19 90 ASN A O 1
ATOM 708 N N . ASN A 1 91 ? 0.839 -14.469 1.166 1.00 97.31 91 ASN A N 1
ATOM 709 C CA . ASN A 1 91 ? 0.926 -14.910 2.561 1.00 97.31 91 ASN A CA 1
ATOM 710 C C . ASN A 1 91 ? 1.822 -14.065 3.487 1.00 97.31 91 ASN A C 1
ATOM 712 O O . ASN A 1 91 ? 2.069 -14.472 4.623 1.00 97.31 91 ASN A O 1
ATOM 716 N N . LYS A 1 92 ? 2.284 -12.885 3.060 1.00 98.00 92 LYS A N 1
ATOM 717 C CA . LYS A 1 92 ? 3.083 -11.961 3.878 1.00 98.00 92 LYS A CA 1
ATOM 718 C C . LYS A 1 92 ? 2.327 -10.656 4.105 1.00 98.00 92 LYS A C 1
ATOM 720 O O . LYS A 1 92 ? 1.797 -10.069 3.163 1.00 98.00 92 LYS A O 1
ATOM 725 N N . LEU A 1 93 ? 2.336 -10.174 5.346 1.00 98.50 93 LEU A N 1
ATOM 726 C CA . LEU A 1 93 ? 1.916 -8.820 5.698 1.00 98.50 93 LEU A CA 1
ATOM 727 C C . LEU A 1 93 ? 3.163 -7.952 5.883 1.00 98.50 93 LEU A C 1
ATOM 729 O O . LEU A 1 93 ? 3.945 -8.152 6.809 1.00 98.50 93 LEU A O 1
ATOM 733 N N . LEU A 1 94 ? 3.365 -6.991 4.991 1.00 98.56 94 LEU A N 1
ATOM 734 C CA . LEU A 1 94 ? 4.521 -6.100 4.966 1.00 98.56 94 LEU A CA 1
ATOM 735 C C . LEU A 1 94 ? 4.129 -4.720 5.498 1.00 98.56 94 LEU A C 1
ATOM 737 O O . LEU A 1 94 ? 3.032 -4.234 5.222 1.00 98.56 94 LEU A O 1
ATOM 741 N N . ARG A 1 95 ? 5.043 -4.033 6.190 1.00 98.62 95 ARG A N 1
ATOM 742 C CA . ARG A 1 95 ? 4.869 -2.604 6.486 1.00 98.62 95 ARG A CA 1
ATOM 743 C C . ARG A 1 95 ? 4.874 -1.817 5.173 1.00 98.62 95 ARG A C 1
ATOM 745 O O . ARG A 1 95 ? 5.816 -1.932 4.389 1.00 98.62 95 ARG A O 1
ATOM 752 N N . GLY A 1 96 ? 3.850 -0.998 4.937 1.00 98.19 96 GLY A N 1
ATOM 753 C CA . GLY A 1 96 ? 3.612 -0.359 3.640 1.00 98.19 96 GLY A CA 1
ATOM 754 C C . GLY A 1 96 ? 4.788 0.482 3.150 1.00 98.19 96 GLY A C 1
ATOM 755 O O . GLY A 1 96 ? 5.280 0.267 2.043 1.00 98.19 96 GLY A O 1
ATOM 756 N N . ASN A 1 97 ? 5.321 1.344 4.019 1.00 98.12 97 ASN A N 1
ATOM 757 C CA . ASN A 1 97 ? 6.478 2.203 3.736 1.00 98.12 97 ASN A CA 1
ATOM 758 C C . ASN A 1 97 ? 7.846 1.481 3.700 1.00 98.12 97 ASN A C 1
ATOM 760 O O . ASN A 1 97 ? 8.882 2.124 3.529 1.00 98.12 97 ASN A O 1
ATOM 764 N N . ARG A 1 98 ? 7.869 0.153 3.876 1.00 98.12 98 ARG A N 1
ATOM 765 C CA . ARG A 1 98 ? 9.061 -0.700 3.716 1.00 98.12 98 ARG A CA 1
ATOM 766 C C . ARG A 1 98 ? 8.944 -1.680 2.551 1.00 98.12 98 ARG A C 1
ATOM 768 O O . ARG A 1 98 ? 9.927 -2.341 2.226 1.00 98.12 98 ARG A O 1
ATOM 775 N N . SER A 1 99 ? 7.769 -1.763 1.932 1.00 97.50 99 SER A N 1
ATOM 776 C CA . SER A 1 99 ? 7.503 -2.675 0.825 1.00 97.50 99 SER A CA 1
ATOM 777 C C . SER A 1 99 ? 8.080 -2.166 -0.499 1.00 97.50 99 SER A C 1
ATOM 779 O O . SER A 1 99 ? 8.133 -0.963 -0.759 1.00 97.50 99 SER A O 1
ATOM 781 N N . LEU A 1 100 ? 8.494 -3.096 -1.357 1.00 97.12 100 LEU A N 1
ATOM 782 C CA . LEU A 1 100 ? 8.947 -2.843 -2.720 1.00 97.12 100 LEU A CA 1
ATOM 783 C C . LEU A 1 100 ? 8.402 -3.936 -3.645 1.00 97.12 100 LEU A C 1
ATOM 785 O O . LEU A 1 100 ? 8.336 -5.101 -3.254 1.00 97.12 100 LEU A O 1
ATOM 789 N N . LYS A 1 101 ? 8.045 -3.568 -4.880 1.00 96.94 101 LYS A N 1
ATOM 790 C CA . LYS A 1 101 ? 7.770 -4.545 -5.939 1.00 96.94 101 LYS A CA 1
ATOM 791 C C . LYS A 1 101 ? 9.105 -5.083 -6.464 1.00 96.94 101 LYS A C 1
ATOM 793 O O . LYS A 1 101 ? 9.879 -4.322 -7.043 1.00 96.94 101 LYS A O 1
ATOM 798 N N . LEU A 1 102 ? 9.385 -6.360 -6.220 1.00 94.50 102 LEU A N 1
ATOM 799 C CA . LEU A 1 102 ? 10.621 -7.029 -6.640 1.00 94.50 102 LEU A CA 1
ATOM 800 C C . LEU A 1 102 ? 10.450 -7.830 -7.931 1.00 94.50 102 LEU A C 1
ATOM 802 O O . LEU A 1 102 ? 11.409 -7.959 -8.690 1.00 94.50 102 LEU A O 1
ATOM 806 N N . ASP A 1 103 ? 9.246 -8.338 -8.190 1.00 92.12 103 ASP A N 1
ATOM 807 C CA . ASP A 1 103 ? 8.962 -9.191 -9.341 1.00 92.12 103 ASP A CA 1
ATOM 808 C C . ASP A 1 103 ? 7.721 -8.691 -10.100 1.00 92.12 103 ASP A C 1
ATOM 810 O O . ASP A 1 103 ? 6.717 -8.272 -9.520 1.00 92.12 103 ASP A O 1
ATOM 814 N N . ASN A 1 104 ? 7.808 -8.71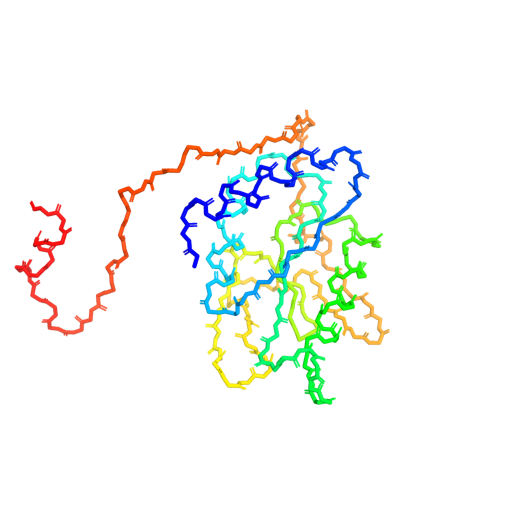3 -11.429 1.00 89.25 104 ASN A N 1
ATOM 815 C CA . ASN A 1 104 ? 6.728 -8.326 -12.333 1.00 89.25 104 ASN A CA 1
ATOM 816 C C . ASN A 1 104 ? 5.938 -9.523 -12.880 1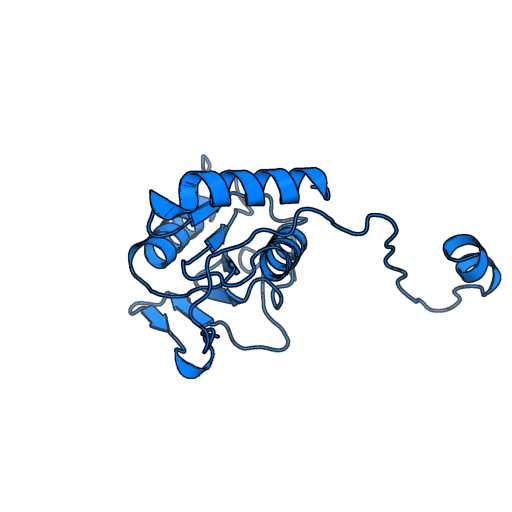.00 89.25 104 ASN A C 1
ATOM 818 O O . ASN A 1 1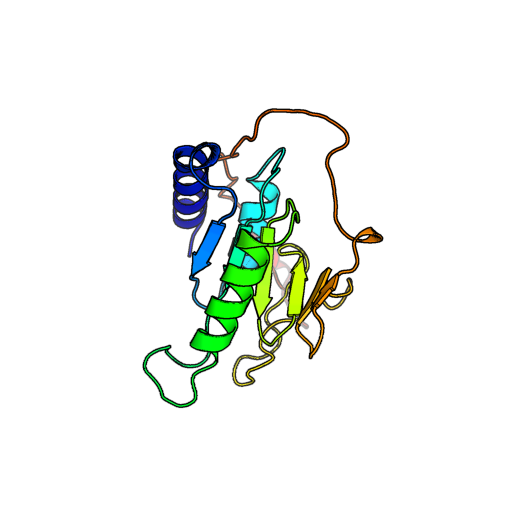04 ? 4.870 -9.312 -13.441 1.00 89.25 104 ASN A O 1
ATOM 822 N N . SER A 1 105 ? 6.450 -10.746 -12.740 1.00 86.88 105 SER A N 1
ATOM 823 C CA . SER A 1 105 ? 5.856 -11.972 -13.291 1.00 86.88 105 SER A CA 1
ATOM 824 C C . SER A 1 105 ? 5.515 -12.999 -12.212 1.00 86.88 105 SER A C 1
ATOM 826 O O . SER A 1 105 ? 4.516 -13.705 -12.334 1.00 86.88 105 SER A O 1
ATOM 828 N N . GLY A 1 106 ? 6.331 -13.096 -11.161 1.00 89.62 106 GLY A N 1
ATOM 829 C CA . GLY A 1 106 ? 6.091 -13.987 -10.030 1.00 89.62 106 GLY A CA 1
ATOM 830 C C . GLY A 1 106 ? 4.908 -13.556 -9.157 1.00 89.62 106 GLY A C 1
ATOM 831 O O . GLY A 1 106 ? 4.559 -12.374 -9.081 1.00 89.62 106 GLY A O 1
ATOM 832 N N . LEU A 1 107 ? 4.309 -14.535 -8.466 1.00 89.81 107 LEU A N 1
ATOM 833 C CA . LEU A 1 107 ? 3.274 -14.300 -7.447 1.00 89.81 107 LEU A CA 1
ATOM 834 C C . LEU A 1 107 ? 3.857 -13.680 -6.170 1.00 89.81 107 LEU A C 1
ATOM 836 O O . LEU A 1 107 ? 3.184 -12.917 -5.481 1.00 89.81 107 LEU A O 1
ATOM 840 N N . GLU A 1 108 ? 5.140 -13.926 -5.895 1.00 92.56 108 GLU A N 1
ATOM 841 C CA . GLU A 1 108 ? 5.901 -13.269 -4.827 1.00 92.56 108 GLU A CA 1
ATOM 842 C C . GLU A 1 108 ? 6.350 -11.859 -5.257 1.00 92.56 108 GLU A C 1
ATOM 844 O O . GLU A 1 108 ? 7.527 -11.511 -5.228 1.00 92.56 108 GLU A O 1
ATOM 849 N N . ALA A 1 109 ? 5.399 -11.039 -5.710 1.00 93.94 109 ALA A N 1
ATOM 850 C CA . ALA A 1 109 ? 5.682 -9.762 -6.361 1.00 93.94 109 ALA A CA 1
ATOM 851 C C . ALA A 1 109 ? 6.274 -8.704 -5.414 1.00 93.94 109 ALA A C 1
ATOM 853 O O . ALA A 1 109 ? 6.992 -7.808 -5.864 1.00 93.94 109 ALA A O 1
ATOM 854 N N . PHE A 1 110 ? 5.976 -8.795 -4.114 1.00 97.38 110 PHE A N 1
ATOM 855 C CA . PHE A 1 110 ? 6.367 -7.810 -3.107 1.00 97.38 110 PHE A CA 1
ATOM 856 C C . PHE A 1 110 ? 7.217 -8.409 -1.992 1.00 97.38 110 PHE A C 1
ATOM 858 O O . PHE A 1 110 ? 6.982 -9.526 -1.518 1.00 97.38 110 PHE A O 1
ATOM 865 N N . ASP A 1 111 ? 8.164 -7.604 -1.517 1.00 96.88 111 ASP A N 1
ATOM 866 C CA . ASP A 1 111 ? 8.942 -7.918 -0.328 1.00 96.88 111 ASP A CA 1
ATOM 867 C C . ASP A 1 111 ? 9.406 -6.663 0.419 1.00 96.88 111 ASP A C 1
ATOM 869 O O . ASP A 1 111 ? 9.191 -5.536 -0.035 1.00 96.88 111 ASP A O 1
ATOM 873 N N . SER A 1 112 ? 10.038 -6.860 1.575 1.00 96.94 112 SER A N 1
ATOM 874 C CA . SER A 1 112 ? 10.593 -5.795 2.413 1.00 96.94 112 SER A CA 1
ATOM 875 C C . SER A 1 112 ? 12.082 -6.061 2.695 1.00 96.94 112 SER A C 1
ATOM 877 O O . SER A 1 112 ? 12.426 -6.702 3.686 1.00 96.94 112 SER A O 1
ATOM 879 N N . PRO A 1 113 ? 13.004 -5.570 1.844 1.00 94.75 113 PRO A N 1
ATOM 880 C CA . PRO A 1 113 ? 14.418 -5.963 1.900 1.00 94.75 113 PRO A CA 1
ATOM 881 C C . PRO A 1 113 ? 15.143 -5.613 3.207 1.00 94.75 113 PRO A C 1
ATOM 883 O O . PRO A 1 113 ? 16.101 -6.276 3.583 1.00 94.75 113 PRO A O 1
ATOM 886 N N . ASN A 1 114 ? 14.704 -4.552 3.891 1.00 95.81 114 ASN A N 1
ATOM 887 C CA . ASN A 1 114 ? 15.388 -3.994 5.064 1.00 95.81 114 ASN A CA 1
ATOM 888 C C . ASN A 1 114 ? 14.566 -4.109 6.357 1.00 95.81 114 ASN A C 1
ATOM 890 O O . ASN A 1 114 ? 14.890 -3.461 7.351 1.00 95.81 114 ASN A O 1
ATOM 894 N N . MET A 1 115 ? 13.467 -4.865 6.343 1.00 95.62 115 MET A N 1
ATOM 895 C CA . MET A 1 115 ? 12.631 -5.097 7.520 1.00 95.62 115 MET A CA 1
ATOM 896 C C . MET A 1 115 ? 11.847 -6.396 7.346 1.00 95.62 115 MET A C 1
ATOM 898 O O . MET A 1 115 ? 11.260 -6.612 6.292 1.00 95.62 115 MET A O 1
ATOM 902 N N . LEU A 1 116 ? 11.792 -7.233 8.380 1.00 96.50 116 LEU A N 1
ATOM 903 C CA . LEU A 1 116 ? 11.022 -8.476 8.327 1.00 96.50 116 LEU A CA 1
ATOM 904 C C . LEU A 1 116 ? 9.502 -8.207 8.174 1.00 96.50 116 LEU A C 1
ATOM 906 O O . LEU A 1 116 ? 9.018 -7.182 8.668 1.00 96.50 116 LEU A O 1
ATOM 910 N N . PRO A 1 117 ? 8.738 -9.108 7.523 1.00 97.56 117 PRO A N 1
ATOM 911 C CA . PRO A 1 117 ? 7.278 -9.003 7.414 1.00 97.56 117 PRO A CA 1
ATOM 912 C C . PRO A 1 117 ? 6.590 -8.961 8.780 1.00 97.56 117 PRO A C 1
ATOM 914 O O . PRO A 1 117 ? 6.855 -9.812 9.615 1.00 97.56 117 PRO A O 1
ATOM 917 N N . LEU A 1 118 ? 5.649 -8.041 8.997 1.00 98.00 118 LEU A N 1
ATOM 918 C CA . LEU A 1 118 ? 4.905 -7.923 10.260 1.00 98.00 118 LEU A CA 1
ATOM 919 C C . LEU A 1 118 ? 4.130 -9.199 10.617 1.00 98.00 118 LEU A C 1
ATOM 921 O O . LEU A 1 118 ? 3.937 -9.490 11.799 1.00 98.00 118 LEU A O 1
ATOM 925 N N . ALA A 1 119 ? 3.686 -9.951 9.608 1.00 97.94 119 ALA A N 1
ATOM 926 C CA . ALA A 1 119 ? 3.040 -11.238 9.805 1.00 97.94 119 ALA A CA 1
ATOM 927 C C . ALA A 1 119 ? 3.235 -12.198 8.624 1.00 97.94 119 ALA A C 1
ATOM 929 O O . ALA A 1 119 ? 3.428 -11.778 7.480 1.00 97.94 119 ALA A O 1
ATOM 930 N N . HIS A 1 120 ? 3.101 -13.490 8.916 1.00 97.62 120 HIS A N 1
ATOM 931 C CA . HIS A 1 120 ? 3.052 -14.579 7.946 1.00 97.62 120 HIS A CA 1
ATOM 932 C C . HIS A 1 120 ? 1.753 -15.375 8.107 1.00 97.62 120 HIS A C 1
ATOM 934 O O . HIS A 1 120 ? 1.391 -15.787 9.214 1.00 97.62 120 HIS A O 1
ATOM 940 N N . MET A 1 121 ? 1.059 -15.606 6.994 1.00 95.81 121 MET A N 1
ATOM 941 C CA . MET A 1 121 ? -0.132 -16.448 6.918 1.00 95.81 121 MET A CA 1
ATOM 942 C C . MET A 1 121 ? 0.276 -17.876 6.538 1.00 95.81 121 MET A C 1
ATOM 944 O O . MET A 1 121 ? 0.277 -18.253 5.371 1.00 95.81 121 MET A O 1
ATOM 948 N N . GLU A 1 122 ? 0.679 -18.655 7.538 1.00 92.25 122 GLU A N 1
ATOM 949 C CA . GLU A 1 122 ? 0.934 -20.094 7.399 1.00 92.25 122 GLU A CA 1
ATOM 950 C C . GLU A 1 122 ? -0.307 -20.895 7.852 1.00 92.25 122 GLU A C 1
ATOM 952 O O . GLU A 1 122 ? -1.408 -20.353 7.921 1.00 92.25 122 GLU A O 1
ATOM 957 N N . ILE A 1 123 ? -0.144 -22.178 8.214 1.00 91.19 123 ILE A N 1
ATOM 958 C CA . ILE A 1 123 ? -1.202 -22.978 8.871 1.00 91.19 123 ILE A CA 1
ATOM 959 C C . ILE A 1 123 ? -1.758 -22.232 10.095 1.00 91.19 123 ILE A C 1
ATOM 961 O O . ILE A 1 123 ? -2.963 -22.214 10.335 1.00 91.19 123 ILE A O 1
ATOM 965 N N . SER A 1 124 ? -0.864 -21.603 10.859 1.00 93.62 124 SER A N 1
ATOM 966 C CA . SER A 1 124 ? -1.186 -20.653 11.919 1.00 93.62 124 SER A CA 1
ATOM 967 C C . SER A 1 124 ? -0.675 -19.270 11.532 1.00 93.62 124 SER A C 1
ATOM 969 O O . SER A 1 124 ? 0.470 -19.145 11.090 1.00 93.62 124 SER A O 1
ATOM 971 N N . ILE A 1 125 ? -1.474 -18.232 11.768 1.00 96.44 125 ILE A N 1
ATOM 972 C CA . ILE A 1 125 ? -1.049 -16.846 11.554 1.00 96.44 125 ILE A CA 1
ATOM 973 C C . ILE A 1 125 ? 0.012 -16.485 12.601 1.00 96.44 125 ILE A C 1
ATOM 975 O O . ILE A 1 125 ? -0.239 -16.573 13.803 1.00 96.44 125 ILE A O 1
ATOM 979 N N . LYS A 1 126 ? 1.200 -16.082 12.144 1.00 96.94 126 LYS A N 1
ATOM 980 C CA . LYS A 1 126 ? 2.310 -15.630 12.994 1.00 96.94 126 LYS A CA 1
ATOM 981 C C . LYS A 1 126 ? 2.465 -14.124 12.856 1.00 96.94 126 LYS A C 1
ATOM 983 O O . LYS A 1 126 ? 2.703 -13.650 11.750 1.00 96.94 126 LYS A O 1
ATOM 988 N N . ILE A 1 127 ? 2.359 -13.389 13.960 1.00 97.00 127 ILE A N 1
ATOM 989 C CA . ILE A 1 127 ? 2.482 -11.923 13.998 1.00 97.00 127 ILE A CA 1
ATOM 990 C C . ILE A 1 127 ? 3.670 -11.549 14.876 1.00 97.00 127 ILE A C 1
ATOM 992 O O . ILE A 1 127 ? 3.812 -12.072 15.978 1.00 97.00 127 ILE A O 1
ATOM 996 N N . MET A 1 128 ? 4.501 -10.626 14.398 1.00 96.44 128 MET A N 1
ATOM 997 C CA . MET A 1 128 ? 5.620 -10.065 15.156 1.00 96.44 128 MET A CA 1
ATOM 998 C C . MET A 1 128 ? 5.181 -8.773 15.846 1.00 96.44 128 MET A C 1
ATOM 1000 O O . MET A 1 128 ? 5.451 -7.670 15.361 1.00 96.44 128 MET A O 1
ATOM 1004 N N . TYR A 1 129 ? 4.470 -8.901 16.967 1.00 94.69 129 TYR A N 1
ATOM 1005 C CA . TYR A 1 129 ? 3.895 -7.760 17.687 1.00 94.69 129 TYR A CA 1
ATOM 1006 C C . TYR A 1 129 ? 4.943 -6.734 18.132 1.00 94.69 129 TYR A C 1
ATOM 1008 O O . TYR A 1 129 ? 4.656 -5.542 18.160 1.00 94.69 129 TYR A O 1
ATOM 1016 N N . GLU A 1 130 ? 6.170 -7.172 18.403 1.00 94.12 130 GLU A N 1
ATOM 1017 C CA . GLU A 1 130 ? 7.296 -6.322 18.796 1.00 94.12 130 GLU A CA 1
ATOM 1018 C C . GLU A 1 130 ? 7.742 -5.380 17.669 1.00 94.12 130 GLU A C 1
ATOM 1020 O O . GLU A 1 130 ? 8.364 -4.351 17.924 1.00 94.12 130 GLU A O 1
ATOM 1025 N N . SER A 1 131 ? 7.436 -5.728 16.416 1.00 94.62 131 SER A N 1
ATOM 1026 C CA . SER A 1 131 ? 7.755 -4.906 15.245 1.00 94.62 131 SER A CA 1
ATOM 1027 C C . SER A 1 131 ? 6.659 -3.894 14.911 1.00 94.62 131 SER A C 1
ATOM 1029 O O . SER A 1 131 ? 6.917 -2.980 14.122 1.00 94.62 131 SER A O 1
ATOM 1031 N N . ILE A 1 132 ? 5.456 -4.044 15.480 1.00 95.62 132 ILE A N 1
ATOM 1032 C CA . ILE A 1 132 ? 4.301 -3.185 15.201 1.00 95.62 132 ILE A CA 1
ATOM 1033 C C . ILE A 1 132 ? 4.477 -1.852 15.922 1.00 95.62 132 ILE A C 1
ATOM 1035 O O . ILE A 1 132 ? 4.676 -1.793 17.135 1.00 95.62 132 ILE A O 1
ATOM 1039 N N . TYR A 1 133 ? 4.385 -0.764 15.164 1.00 91.56 133 TYR A N 1
ATOM 1040 C CA . TYR A 1 133 ? 4.415 0.573 15.729 1.00 91.56 133 TYR A CA 1
ATOM 1041 C C . TYR A 1 133 ? 3.065 0.895 16.367 1.00 91.56 133 TYR A C 1
ATOM 1043 O O . TYR A 1 133 ? 2.011 0.715 15.761 1.00 91.56 133 TYR A O 1
ATOM 1051 N N . ARG A 1 134 ? 3.107 1.410 17.594 1.00 89.12 134 ARG A N 1
ATOM 1052 C CA . ARG A 1 134 ? 1.940 1.939 18.296 1.00 89.12 134 ARG A CA 1
ATOM 1053 C C . ARG A 1 134 ? 2.280 3.335 18.779 1.00 89.12 134 ARG A C 1
ATOM 1055 O O . ARG A 1 134 ? 3.300 3.521 19.446 1.00 89.12 134 ARG A O 1
ATOM 1062 N N . SER A 1 135 ? 1.441 4.307 18.432 1.00 84.19 135 SER A N 1
ATOM 1063 C CA . SER A 1 135 ? 1.624 5.663 18.937 1.00 84.19 135 SER A CA 1
ATOM 1064 C C . SER A 1 135 ? 1.499 5.656 20.468 1.00 84.19 135 SER A C 1
ATOM 1066 O O . SER A 1 135 ? 0.525 5.109 20.990 1.00 84.19 135 SER A O 1
ATOM 1068 N N . PRO A 1 136 ? 2.454 6.247 21.208 1.00 82.69 136 PRO A N 1
ATOM 1069 C CA . PRO A 1 136 ? 2.348 6.382 22.659 1.00 82.69 136 PRO A CA 1
ATOM 1070 C C . PRO A 1 136 ? 1.338 7.466 23.063 1.00 82.69 136 PRO A C 1
ATOM 1072 O O . PRO A 1 136 ? 0.967 7.560 24.232 1.00 82.69 136 PRO A O 1
ATOM 1075 N N . THR A 1 137 ? 0.916 8.309 22.119 1.00 84.94 137 THR A N 1
ATOM 1076 C CA . THR A 1 137 ? -0.024 9.401 22.345 1.00 84.94 137 THR A CA 1
ATOM 1077 C C . THR A 1 137 ? -1.397 9.048 21.792 1.00 84.94 137 THR A C 1
ATOM 1079 O O . THR A 1 137 ? -1.540 8.587 20.660 1.00 84.94 137 THR A O 1
ATOM 1082 N N . ILE A 1 138 ? -2.428 9.313 22.594 1.00 85.69 138 ILE A N 1
ATOM 1083 C CA . ILE A 1 138 ? -3.817 9.246 22.145 1.00 85.69 138 ILE A CA 1
ATOM 1084 C C . ILE A 1 138 ? -4.136 10.593 21.505 1.00 85.69 138 ILE A C 1
ATOM 1086 O O . ILE A 1 138 ? -4.258 11.607 22.192 1.00 85.69 138 ILE A O 1
ATOM 1090 N N . GLN A 1 139 ? -4.210 10.601 20.181 1.00 93.12 139 GLN A N 1
ATOM 1091 C CA . GLN A 1 139 ? -4.576 11.753 19.368 1.00 93.12 139 GLN A CA 1
ATOM 1092 C C . GLN A 1 139 ? -5.590 11.303 18.311 1.00 93.12 139 GLN A C 1
ATOM 1094 O O . GLN A 1 139 ? -5.579 10.132 17.922 1.00 93.12 139 GLN A O 1
ATOM 1099 N N . PRO A 1 140 ? -6.490 12.194 17.864 1.00 93.75 140 PRO A N 1
ATOM 1100 C CA . PRO A 1 140 ? -7.437 11.856 16.813 1.00 93.75 140 PRO A CA 1
ATOM 1101 C C . PRO A 1 140 ? -6.700 11.553 15.504 1.00 93.75 140 PRO A C 1
ATOM 1103 O O . PRO A 1 140 ? -5.692 12.188 15.186 1.00 93.75 140 PRO A O 1
ATOM 1106 N N . PHE A 1 141 ? -7.240 10.604 14.740 1.00 96.38 141 PHE A N 1
ATOM 1107 C CA . PHE A 1 141 ? -6.772 10.302 13.392 1.00 96.38 141 PHE A CA 1
ATOM 1108 C C . PHE A 1 141 ? -6.900 11.539 12.493 1.00 96.38 141 PHE A C 1
ATOM 1110 O O . PHE A 1 141 ? -7.947 12.191 12.462 1.00 96.38 141 PHE A O 1
ATOM 1117 N N . GLN A 1 142 ? -5.832 11.860 11.767 1.00 96.81 142 GLN A N 1
ATOM 1118 C CA . GLN A 1 142 ? -5.767 12.997 10.853 1.00 96.81 142 GLN A CA 1
ATOM 1119 C C . GLN A 1 142 ? -5.195 12.555 9.507 1.00 96.81 142 GLN A C 1
ATOM 1121 O O . GLN A 1 142 ? -4.329 11.683 9.432 1.00 96.81 142 GLN A O 1
ATOM 1126 N N . VAL A 1 143 ? -5.684 13.180 8.434 1.00 98.19 143 VAL A N 1
ATOM 1127 C CA . VAL A 1 143 ? -5.188 12.951 7.076 1.00 98.19 143 VAL A CA 1
ATOM 1128 C C . VAL A 1 143 ? -4.534 14.221 6.551 1.00 98.19 143 VAL A C 1
ATOM 1130 O O . VAL A 1 143 ? -5.170 15.268 6.447 1.00 98.19 143 VAL A O 1
ATOM 1133 N N . HIS A 1 144 ? -3.256 14.131 6.193 1.00 98.00 144 HIS A N 1
ATOM 1134 C CA . HIS A 1 144 ? -2.530 15.225 5.557 1.00 98.00 144 HIS A CA 1
ATOM 1135 C C . HIS A 1 144 ? -2.771 15.240 4.044 1.00 98.00 144 HIS A C 1
ATOM 1137 O O . HIS A 1 144 ? -2.185 14.462 3.293 1.00 98.00 144 HIS A O 1
ATOM 1143 N N . GLU A 1 145 ? -3.610 16.165 3.583 1.00 97.12 145 GLU A N 1
ATOM 1144 C CA . GLU A 1 145 ? -3.943 16.318 2.157 1.00 97.12 145 GLU A CA 1
ATOM 1145 C C . GLU A 1 145 ? -2.963 17.227 1.395 1.00 97.12 145 GLU A C 1
ATOM 1147 O O . GLU A 1 145 ? -2.856 17.164 0.170 1.00 97.12 145 GLU A O 1
ATOM 1152 N N . ASN A 1 146 ? -2.226 18.083 2.108 1.00 96.50 146 ASN A N 1
ATOM 1153 C CA . ASN A 1 146 ? -1.305 19.037 1.496 1.00 96.50 146 ASN A CA 1
ATOM 1154 C C . ASN A 1 146 ? 0.043 18.379 1.167 1.00 96.50 146 ASN A C 1
ATOM 1156 O O . ASN A 1 146 ? 1.004 18.459 1.934 1.00 96.50 146 ASN A O 1
ATOM 1160 N N . LEU A 1 147 ? 0.099 17.711 0.015 1.00 94.50 147 LEU A N 1
ATOM 1161 C CA . LEU A 1 147 ? 1.300 17.050 -0.488 1.00 94.50 147 LEU A CA 1
ATOM 1162 C C . LEU A 1 147 ? 2.128 17.997 -1.366 1.00 94.50 147 LEU A C 1
ATOM 1164 O O . LEU A 1 147 ? 1.610 18.633 -2.287 1.00 94.50 147 LEU A O 1
ATOM 1168 N N . CYS A 1 148 ? 3.444 18.044 -1.141 1.00 94.81 148 CYS A N 1
ATOM 1169 C CA . CYS A 1 148 ? 4.351 18.752 -2.042 1.00 94.81 148 CYS A CA 1
ATOM 1170 C C . CYS A 1 148 ? 4.387 18.044 -3.404 1.00 94.81 148 CYS A C 1
ATOM 1172 O O . CYS A 1 148 ? 4.903 16.935 -3.528 1.00 94.81 148 CYS A O 1
ATOM 1174 N N . ARG A 1 149 ? 3.853 18.704 -4.436 1.00 93.81 149 ARG A N 1
ATOM 1175 C CA . ARG A 1 149 ? 3.825 18.172 -5.808 1.00 93.81 149 ARG A CA 1
ATOM 1176 C C . ARG A 1 149 ? 5.127 18.408 -6.576 1.00 93.81 149 ARG A C 1
ATOM 1178 O O . ARG A 1 149 ? 5.366 17.746 -7.580 1.00 93.81 149 ARG A O 1
ATOM 1185 N N . ASN A 1 150 ? 5.967 19.336 -6.115 1.00 92.81 150 ASN A N 1
ATOM 1186 C CA . ASN A 1 150 ? 7.257 19.635 -6.734 1.00 92.81 150 ASN A CA 1
ATOM 1187 C C . ASN A 1 150 ? 8.346 18.693 -6.199 1.00 92.81 150 ASN A C 1
ATOM 1189 O O . ASN A 1 150 ? 9.250 19.108 -5.474 1.00 92.81 150 ASN A O 1
ATOM 1193 N N . ILE A 1 151 ? 8.208 17.407 -6.515 1.00 92.12 151 ILE A N 1
ATOM 1194 C CA . ILE A 1 151 ? 9.165 16.361 -6.154 1.00 92.12 151 ILE A CA 1
ATOM 1195 C C . ILE A 1 151 ? 9.549 15.558 -7.396 1.00 92.12 151 ILE A C 1
ATOM 1197 O O . ILE A 1 151 ? 8.734 15.340 -8.291 1.00 92.12 151 ILE A O 1
ATOM 1201 N N . GLY A 1 152 ? 10.794 15.092 -7.441 1.00 90.25 152 GLY A N 1
ATOM 1202 C CA . GLY A 1 152 ? 11.311 14.270 -8.530 1.00 90.25 152 GLY A CA 1
ATOM 1203 C C . GLY A 1 152 ? 12.257 13.195 -8.011 1.00 90.25 152 GLY A C 1
ATOM 1204 O O . GLY A 1 152 ? 12.907 13.368 -6.981 1.00 90.25 152 GLY A O 1
ATOM 1205 N N . LEU A 1 153 ? 12.337 12.078 -8.735 1.00 91.75 153 LEU A N 1
ATOM 1206 C CA . LEU A 1 153 ? 13.274 10.994 -8.454 1.00 91.75 153 LEU A CA 1
ATOM 1207 C C . LEU A 1 153 ? 14.322 10.937 -9.567 1.00 91.75 153 LEU A C 1
ATOM 1209 O O . 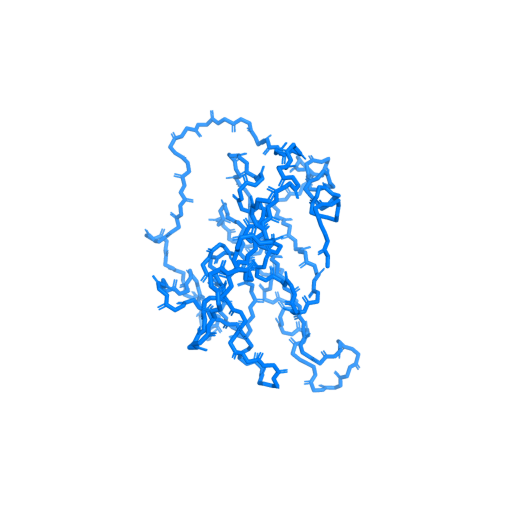LEU A 1 153 ? 14.015 10.552 -10.693 1.00 91.75 153 LEU A O 1
ATOM 1213 N N . LEU A 1 154 ? 15.567 11.291 -9.243 1.00 93.88 154 LEU A N 1
ATOM 1214 C CA . LEU A 1 154 ? 16.695 11.108 -10.152 1.00 93.88 154 LEU A CA 1
ATOM 1215 C C . LEU A 1 154 ? 17.439 9.820 -9.804 1.00 93.88 154 LEU A C 1
ATOM 1217 O O . LEU A 1 154 ? 18.089 9.723 -8.764 1.00 93.88 154 LEU A O 1
ATOM 1221 N N . ARG A 1 155 ? 17.404 8.846 -10.713 1.00 93.56 155 ARG A N 1
ATOM 1222 C CA . ARG A 1 155 ? 18.273 7.672 -10.631 1.00 93.56 155 ARG A CA 1
ATOM 1223 C C . ARG A 1 155 ? 19.621 7.991 -11.271 1.00 93.56 155 ARG A C 1
ATOM 1225 O O . ARG A 1 155 ? 19.681 8.327 -12.449 1.00 93.56 155 ARG A O 1
ATOM 1232 N N . ILE A 1 156 ? 20.696 7.851 -10.502 1.00 94.19 156 ILE A N 1
ATOM 1233 C CA . ILE A 1 156 ? 22.069 7.987 -11.001 1.00 94.19 156 ILE A CA 1
ATOM 1234 C C . ILE A 1 156 ? 22.462 6.698 -11.733 1.00 94.19 156 ILE A C 1
ATOM 1236 O O . ILE A 1 156 ? 22.140 5.594 -11.288 1.00 94.19 156 ILE A O 1
ATOM 1240 N N . PHE A 1 157 ? 23.160 6.840 -12.856 1.00 95.44 157 PHE A N 1
ATOM 1241 C CA . PHE A 1 157 ? 23.697 5.738 -13.650 1.00 95.44 157 PHE A CA 1
ATOM 1242 C C . PHE A 1 157 ? 25.058 6.133 -14.248 1.00 95.44 157 PHE A C 1
ATOM 1244 O O . PHE A 1 157 ? 25.355 7.329 -14.341 1.00 95.44 157 PHE A O 1
ATOM 1251 N N . PRO A 1 158 ? 25.910 5.162 -14.632 1.00 97.50 158 PRO A N 1
ATOM 1252 C CA . PRO A 1 158 ? 27.207 5.457 -15.234 1.00 97.50 158 PRO A CA 1
ATOM 1253 C C . PRO A 1 158 ? 27.081 6.394 -16.442 1.00 97.50 158 PRO A C 1
ATOM 1255 O O . PRO A 1 158 ? 26.199 6.215 -17.278 1.00 97.50 158 PRO A O 1
ATOM 1258 N N . SER A 1 159 ? 27.972 7.385 -16.532 1.00 96.31 159 SER A N 1
ATOM 1259 C CA . SER A 1 159 ? 28.001 8.401 -17.600 1.00 96.31 159 SER A CA 1
ATOM 1260 C C . SER A 1 159 ? 26.842 9.407 -17.612 1.00 96.31 159 SER A C 1
ATOM 1262 O O . SER A 1 159 ? 26.664 10.119 -18.603 1.00 96.31 159 SER A O 1
ATOM 1264 N N . ILE A 1 160 ? 26.075 9.534 -16.523 1.00 95.94 160 ILE A N 1
ATOM 1265 C CA . ILE A 1 160 ? 25.135 10.652 -16.383 1.00 95.94 160 ILE A CA 1
ATOM 1266 C C . ILE A 1 160 ? 25.897 11.989 -16.431 1.00 95.94 160 ILE A C 1
ATOM 1268 O O . ILE A 1 160 ? 26.832 12.224 -15.666 1.00 95.94 160 ILE A O 1
ATOM 1272 N N . SER A 1 161 ? 25.525 12.867 -17.364 1.00 96.00 161 SER A N 1
ATOM 1273 C CA . SER A 1 161 ? 26.202 14.160 -17.527 1.00 96.00 161 SER A CA 1
ATOM 1274 C C . SER A 1 161 ? 25.742 15.177 -16.481 1.00 96.00 161 SER A C 1
ATOM 1276 O O . SER A 1 161 ? 24.564 15.225 -16.121 1.00 96.00 161 SER A O 1
ATOM 1278 N N . ILE A 1 162 ? 26.657 16.046 -16.041 1.00 95.31 162 ILE A N 1
ATOM 1279 C CA . ILE A 1 162 ? 26.335 17.163 -15.138 1.00 95.31 162 ILE A CA 1
ATOM 1280 C C . ILE A 1 162 ? 25.281 18.081 -15.771 1.00 95.31 162 ILE A C 1
ATOM 1282 O O . ILE A 1 162 ? 24.388 18.555 -15.075 1.00 95.31 162 ILE A O 1
ATOM 1286 N N . ASP A 1 163 ? 25.341 18.298 -17.087 1.00 95.44 163 ASP A N 1
ATOM 1287 C CA . ASP A 1 163 ? 24.370 19.137 -17.794 1.00 95.44 163 ASP A CA 1
ATOM 1288 C C . ASP A 1 163 ? 22.957 18.541 -17.780 1.00 95.44 163 ASP A C 1
ATOM 1290 O O . ASP A 1 163 ? 21.982 19.282 -17.650 1.00 95.44 163 ASP A O 1
ATOM 1294 N N . LEU A 1 164 ? 22.825 17.210 -17.860 1.00 93.62 164 LEU A N 1
ATOM 1295 C CA . LEU A 1 164 ? 21.535 16.535 -17.702 1.00 93.62 164 LEU A CA 1
ATOM 1296 C C . LEU A 1 164 ? 20.988 16.713 -16.284 1.00 93.62 164 LEU A C 1
ATOM 1298 O O . LEU A 1 164 ? 19.817 17.044 -16.128 1.00 93.62 164 LEU A O 1
ATOM 1302 N N . VAL A 1 165 ? 21.829 16.538 -15.260 1.00 94.69 165 VAL A N 1
ATOM 1303 C CA . VAL A 1 165 ? 21.425 16.762 -13.862 1.00 94.69 165 VAL A CA 1
ATOM 1304 C C . VAL A 1 165 ? 20.986 18.210 -13.660 1.00 94.69 165 VAL A C 1
ATOM 1306 O O . VAL A 1 165 ? 19.957 18.448 -13.033 1.00 94.69 165 VAL A O 1
ATOM 1309 N N . LYS A 1 166 ? 21.719 19.174 -14.236 1.00 94.00 166 LYS A N 1
ATOM 1310 C CA . LYS A 1 166 ? 21.369 20.590 -14.133 1.00 94.00 166 LYS A CA 1
ATOM 1311 C C . LYS A 1 166 ? 19.973 20.866 -14.676 1.00 94.00 166 LYS A C 1
ATOM 1313 O O . LYS A 1 166 ? 19.171 21.410 -13.945 1.00 94.00 166 LYS A O 1
ATOM 1318 N N . LYS A 1 167 ? 19.651 20.385 -15.880 1.00 92.12 167 LYS A N 1
ATOM 1319 C CA . LYS A 1 167 ? 18.329 20.574 -16.510 1.00 92.12 167 LYS A CA 1
ATOM 1320 C C . LYS A 1 167 ? 17.151 19.978 -15.733 1.00 92.12 167 LYS A C 1
ATOM 1322 O O . LYS A 1 167 ? 16.011 20.326 -16.016 1.00 92.12 167 LYS A O 1
ATOM 1327 N N . ILE A 1 168 ? 17.403 19.033 -14.827 1.00 88.06 168 ILE A N 1
ATOM 1328 C CA . ILE A 1 168 ? 16.360 18.420 -13.997 1.00 88.06 168 ILE A CA 1
ATOM 1329 C C . ILE A 1 168 ? 16.090 19.261 -12.738 1.00 88.06 168 ILE A C 1
ATOM 1331 O O . ILE A 1 168 ? 14.966 19.247 -12.243 1.00 88.06 168 ILE A O 1
ATOM 1335 N N . PHE A 1 169 ? 17.088 19.991 -12.223 1.00 81.69 169 PHE A N 1
ATOM 1336 C CA . PHE A 1 169 ? 17.014 20.671 -10.920 1.00 81.69 169 PHE A CA 1
ATOM 1337 C C . PHE A 1 169 ? 17.196 22.199 -10.952 1.00 81.69 169 PHE A C 1
ATOM 1339 O O . PHE A 1 169 ? 16.910 22.842 -9.943 1.00 81.69 169 PHE A O 1
ATOM 1346 N N . PHE A 1 170 ? 17.674 22.773 -12.058 1.00 72.31 170 PHE A N 1
ATOM 1347 C CA . PHE A 1 170 ? 17.959 24.200 -12.253 1.00 72.31 170 PHE A CA 1
ATOM 1348 C C . PHE A 1 170 ? 17.385 24.682 -13.587 1.00 72.31 170 PHE A C 1
ATOM 1350 O O . PHE A 1 170 ? 16.895 25.831 -13.611 1.00 72.31 170 PHE A O 1
#

Foldseek 3Di:
DDLVVLLVVLVVCVVCVVVFQFEEAEDDLPCQLVSLQLQQVQKDQQFAYYEYEYWLDDPPDPPTQGVVQVVVSCCCRPPDGQRARWYGFDQFTAGSNQKDQPDNRDSPRIDRPPDGTQWGRDVDIGGDVVPGDHDPDDDDIGGDSDDDPPDDDDDDDPPDDPVNVVVSPD